Protein AF-A0A534QKH8-F1 (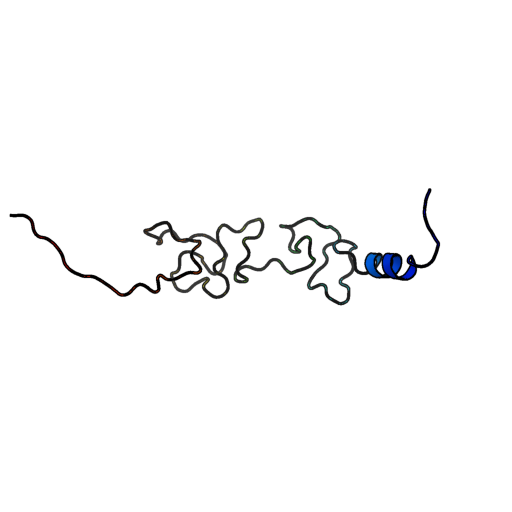afdb_monomer_lite)

Structure (mmCIF, N/CA/C/O backbone):
data_AF-A0A534QKH8-F1
#
_entry.id   AF-A0A534QKH8-F1
#
loop_
_atom_site.group_PDB
_atom_site.id
_atom_site.type_symbol
_atom_site.label_atom_id
_atom_site.label_alt_id
_atom_site.label_comp_id
_atom_site.label_asym_id
_atom_site.label_entity_id
_atom_site.label_seq_id
_atom_site.pdbx_PDB_ins_code
_atom_site.Cartn_x
_atom_site.Cartn_y
_atom_site.Cartn_z
_atom_site.occupancy
_atom_site.B_iso_or_equiv
_atom_site.auth_seq_id
_atom_site.auth_comp_id
_atom_site.auth_asym_id
_atom_site.auth_atom_id
_atom_site.pdbx_PDB_model_num
ATOM 1 N N . MET A 1 1 ? -41.585 6.839 13.388 1.00 53.72 1 MET A N 1
ATOM 2 C CA . MET A 1 1 ? -40.756 6.619 12.191 1.00 53.72 1 MET A CA 1
ATOM 3 C C . MET A 1 1 ? -39.367 6.202 12.656 1.00 53.72 1 MET A C 1
ATOM 5 O O . MET A 1 1 ? -38.507 7.052 12.781 1.00 53.72 1 MET A O 1
ATOM 9 N N . MET A 1 2 ? -39.218 4.932 13.021 1.00 49.41 2 MET A N 1
ATOM 10 C CA . MET A 1 2 ? -37.988 4.126 13.001 1.00 49.41 2 MET A CA 1
ATOM 11 C C . MET A 1 2 ? -38.546 2.696 12.894 1.00 49.41 2 MET A C 1
ATOM 13 O O . MET A 1 2 ? -39.307 2.318 13.792 1.00 49.41 2 MET A O 1
ATOM 17 N N . PRO A 1 3 ? -38.395 2.006 11.755 1.00 56.69 3 PRO A N 1
ATOM 18 C CA . PRO A 1 3 ? -39.125 0.773 11.491 1.00 56.69 3 PRO A CA 1
ATOM 19 C C . PRO A 1 3 ? -38.470 -0.437 12.206 1.00 56.69 3 PRO A C 1
ATOM 21 O O . PRO A 1 3 ? -37.274 -0.450 12.475 1.00 56.69 3 PRO A O 1
ATOM 24 N N . ASP A 1 4 ? -39.350 -1.334 12.660 1.00 53.22 4 ASP A N 1
ATOM 25 C CA . ASP A 1 4 ? -39.225 -2.768 12.994 1.00 53.22 4 ASP A CA 1
ATOM 26 C C . ASP A 1 4 ? -37.859 -3.492 13.148 1.00 53.22 4 ASP A C 1
ATOM 28 O O . ASP A 1 4 ? -37.349 -4.150 12.259 1.00 53.22 4 ASP A O 1
ATOM 32 N N . GLN A 1 5 ? -37.358 -3.537 14.381 1.00 53.50 5 GLN A N 1
ATOM 33 C CA . GLN A 1 5 ? -37.152 -4.720 15.254 1.00 53.50 5 GLN A CA 1
ATOM 34 C C . GLN A 1 5 ? -37.013 -6.178 14.694 1.00 53.50 5 GLN A C 1
ATOM 36 O O . GLN A 1 5 ? -37.407 -7.091 15.419 1.00 53.50 5 GLN A O 1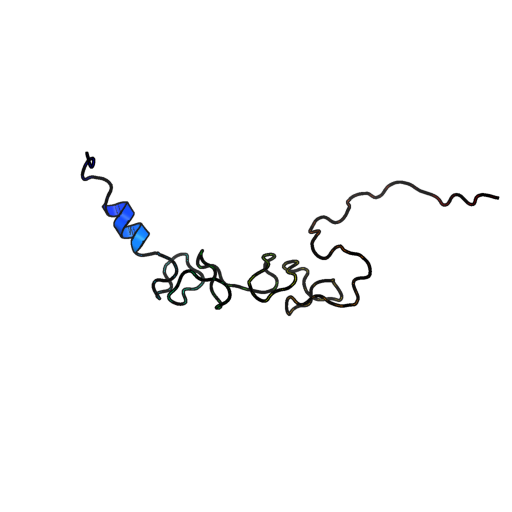
ATOM 41 N N . ILE A 1 6 ? -36.455 -6.459 13.501 1.00 59.75 6 ILE A N 1
ATOM 42 C CA . ILE A 1 6 ? -36.000 -7.825 13.095 1.00 59.75 6 ILE A CA 1
ATOM 43 C C . ILE A 1 6 ? -34.628 -7.899 12.362 1.00 59.75 6 ILE A C 1
ATOM 45 O O . ILE A 1 6 ? -34.106 -9.001 12.242 1.00 59.75 6 ILE A O 1
ATOM 49 N N . ASP A 1 7 ? -33.939 -6.804 12.008 1.00 55.34 7 ASP A N 1
ATOM 50 C CA . ASP A 1 7 ? -32.664 -6.888 11.238 1.00 55.34 7 ASP A CA 1
ATOM 51 C C . ASP A 1 7 ? -31.370 -6.504 12.010 1.00 55.34 7 ASP A C 1
ATOM 53 O O . ASP A 1 7 ? -30.315 -6.289 11.415 1.00 55.34 7 ASP A O 1
ATOM 57 N N . ASP A 1 8 ? -31.404 -6.439 13.347 1.00 60.44 8 ASP A N 1
ATOM 58 C CA . ASP A 1 8 ? -30.290 -5.895 14.161 1.00 60.44 8 ASP A CA 1
ATOM 59 C C . ASP A 1 8 ? -29.195 -6.923 14.538 1.00 60.44 8 ASP A C 1
ATOM 61 O O . ASP A 1 8 ? -28.084 -6.560 14.915 1.00 60.44 8 ASP A O 1
ATOM 65 N N . ILE A 1 9 ? -29.454 -8.233 14.407 1.00 59.47 9 ILE A N 1
ATOM 66 C CA . ILE A 1 9 ? -28.399 -9.249 14.620 1.00 59.47 9 ILE A CA 1
ATOM 67 C C . ILE A 1 9 ? -27.363 -9.177 13.494 1.00 59.47 9 ILE A C 1
ATOM 69 O O . ILE A 1 9 ? -26.175 -9.375 13.733 1.00 59.47 9 ILE A O 1
ATOM 73 N N . THR A 1 10 ? -27.784 -8.851 12.272 1.00 60.94 10 THR A N 1
ATOM 74 C CA . THR A 1 10 ? -26.867 -8.730 11.138 1.00 60.94 10 THR A CA 1
ATOM 75 C C . THR A 1 10 ? -26.004 -7.476 11.260 1.00 60.94 10 THR A C 1
ATOM 77 O O . THR A 1 10 ? -24.804 -7.586 11.050 1.00 60.94 10 THR A O 1
ATOM 80 N N . ALA A 1 11 ? -26.567 -6.341 11.699 1.00 56.25 11 ALA A N 1
ATOM 81 C CA . ALA A 1 11 ? -25.835 -5.088 11.911 1.00 56.25 11 ALA A CA 1
ATOM 82 C C . ALA A 1 11 ? -24.827 -5.157 13.075 1.00 56.25 11 ALA A C 1
ATOM 84 O O . ALA A 1 11 ? -23.724 -4.629 12.955 1.00 56.25 11 ALA A O 1
ATOM 85 N N . PHE A 1 12 ? -25.169 -5.845 14.172 1.00 55.94 12 PHE A N 1
ATOM 86 C CA . PHE A 1 12 ? -24.265 -6.043 15.312 1.00 55.94 12 PHE A CA 1
ATOM 87 C C . PHE A 1 12 ? -23.120 -7.020 15.000 1.00 55.94 12 PHE A C 1
ATOM 89 O O . PHE A 1 12 ? -22.024 -6.859 15.521 1.00 55.94 12 PHE A O 1
ATOM 96 N N . LEU A 1 13 ? -23.343 -8.010 14.127 1.00 56.75 13 LEU A N 1
ATOM 97 C CA . LEU A 1 13 ? -22.291 -8.928 13.672 1.00 56.75 13 LEU A CA 1
ATOM 98 C C . LEU A 1 13 ? -21.389 -8.301 12.596 1.00 56.75 13 LEU A C 1
ATOM 100 O O . LEU A 1 13 ? -20.188 -8.532 12.618 1.00 56.75 13 LEU A O 1
ATOM 104 N N . SER A 1 14 ? -21.927 -7.459 11.707 1.00 55.25 14 SER A N 1
ATOM 105 C CA . SER A 1 14 ? -21.124 -6.681 10.746 1.00 55.25 14 SER A CA 1
ATOM 106 C C . SER A 1 14 ? -20.398 -5.484 11.370 1.00 55.25 14 SER A C 1
ATOM 108 O O . SER A 1 14 ? -19.575 -4.866 10.710 1.00 55.25 14 SER A O 1
ATOM 110 N N . ALA A 1 15 ? -20.717 -5.134 12.618 1.00 56.06 15 ALA A N 1
ATOM 111 C CA . ALA A 1 15 ? -19.995 -4.129 13.395 1.00 56.06 15 ALA A CA 1
ATOM 112 C C . ALA A 1 15 ? -18.855 -4.720 14.245 1.00 56.06 15 ALA A C 1
ATOM 114 O O . ALA A 1 15 ? -18.113 -3.942 14.834 1.00 56.06 15 ALA A O 1
ATOM 115 N N . LEU A 1 16 ? -18.743 -6.056 14.340 1.00 60.41 16 LEU A N 1
ATOM 116 C CA . LEU A 1 16 ? -17.627 -6.729 15.018 1.00 60.41 16 LEU A CA 1
ATOM 117 C C . LEU A 1 16 ? -16.421 -6.880 14.088 1.00 60.41 16 LEU A C 1
ATOM 119 O O . LEU A 1 16 ? -15.332 -6.529 14.492 1.00 60.41 16 LEU A O 1
ATOM 123 N N . THR A 1 17 ? -16.638 -7.292 12.837 1.00 71.25 17 THR A N 1
ATOM 124 C CA . THR A 1 17 ? -15.603 -7.262 11.789 1.00 71.25 17 THR A CA 1
ATOM 125 C C . THR A 1 17 ? -15.616 -5.896 11.129 1.00 71.25 17 THR A C 1
ATOM 127 O O . THR A 1 17 ? -16.182 -5.702 10.049 1.00 71.25 17 THR A O 1
ATOM 130 N N . ARG A 1 18 ? -15.114 -4.911 11.866 1.00 85.38 18 ARG A N 1
ATOM 131 C CA . ARG A 1 18 ? -14.975 -3.544 11.392 1.00 85.38 18 ARG A CA 1
ATOM 132 C C . ARG A 1 18 ? -13.493 -3.225 11.352 1.00 85.38 18 ARG A C 1
ATOM 134 O O . ARG A 1 18 ? -12.881 -3.153 12.408 1.00 85.38 18 ARG A O 1
ATOM 141 N N . CYS A 1 19 ? -13.025 -2.860 10.165 1.00 89.69 19 CYS A N 1
ATOM 142 C CA . CYS A 1 19 ? -11.676 -2.364 9.999 1.00 89.69 19 CYS A CA 1
ATOM 143 C C . CYS A 1 19 ? -11.357 -1.208 10.958 1.00 89.69 19 CYS A C 1
ATOM 145 O O . CYS A 1 19 ? -12.200 -0.349 11.252 1.00 89.69 19 CYS A O 1
ATOM 147 N N . GLY A 1 20 ? -10.143 -1.221 11.489 1.00 91.88 20 GLY A N 1
ATOM 148 C CA . GLY A 1 20 ? -9.638 -0.207 12.391 1.00 91.88 20 GLY A CA 1
ATOM 149 C C . GLY A 1 20 ? -10.200 -0.290 13.807 1.00 91.88 20 GLY A C 1
ATOM 150 O O . GLY A 1 20 ? -10.326 0.748 14.465 1.00 91.88 20 GLY A O 1
ATOM 151 N N . ASP A 1 21 ? -10.594 -1.474 14.281 1.00 91.50 21 ASP A N 1
ATOM 152 C CA . ASP A 1 21 ? -11.032 -1.683 15.669 1.00 91.50 21 ASP A CA 1
ATOM 153 C C . ASP A 1 21 ? -9.902 -2.160 16.607 1.00 91.50 21 ASP A C 1
ATOM 155 O O . ASP A 1 21 ? -10.053 -2.170 17.836 1.00 91.50 21 ASP A O 1
ATOM 159 N N . GLY A 1 22 ? -8.736 -2.461 16.038 1.00 91.69 22 GLY A N 1
ATOM 160 C CA . GLY A 1 22 ? -7.532 -2.922 16.717 1.00 91.69 22 GLY A CA 1
ATOM 161 C C . GLY A 1 22 ? -7.426 -4.442 16.818 1.00 91.69 22 GLY A C 1
ATOM 162 O O . GLY A 1 22 ? -6.542 -4.931 17.535 1.00 91.69 22 GLY A O 1
ATOM 163 N N . VAL A 1 23 ? -8.312 -5.198 16.167 1.00 91.06 23 VAL A N 1
ATOM 164 C CA . VAL A 1 23 ? -8.366 -6.659 16.207 1.00 91.06 23 VAL A CA 1
ATOM 165 C C . VAL A 1 23 ? -8.478 -7.214 14.792 1.00 91.06 23 VAL A C 1
ATOM 167 O O . VAL A 1 23 ? -9.491 -7.061 14.140 1.00 91.06 23 VAL A O 1
ATOM 170 N N . VAL A 1 24 ? -7.465 -7.970 14.357 1.00 91.75 24 VAL A N 1
ATOM 171 C CA . VAL A 1 24 ? -7.524 -8.667 13.062 1.00 91.75 24 VAL A CA 1
ATOM 172 C C . VAL A 1 24 ? -8.578 -9.772 13.108 1.00 91.75 24 VAL A C 1
ATOM 174 O O . VAL A 1 24 ? -8.367 -10.823 13.731 1.00 91.75 24 VAL A O 1
ATOM 177 N N . ASP A 1 25 ? -9.689 -9.538 12.423 1.00 89.31 25 ASP A N 1
ATOM 178 C CA . ASP A 1 25 ? -10.851 -10.413 12.390 1.00 89.31 25 ASP A CA 1
ATOM 179 C C . ASP A 1 25 ? -10.849 -11.362 11.174 1.00 89.31 25 ASP A C 1
ATOM 181 O O . ASP A 1 25 ? -9.977 -11.337 10.300 1.00 89.31 25 ASP A O 1
ATOM 185 N N . HIS A 1 26 ? -11.825 -12.278 11.096 1.00 88.19 26 HIS A N 1
ATOM 186 C CA . HIS A 1 26 ? -11.891 -13.198 9.957 1.00 88.19 26 HIS A CA 1
ATOM 187 C C . HIS A 1 26 ? -12.253 -12.450 8.665 1.00 88.19 26 HIS A C 1
ATOM 189 O O . HIS A 1 26 ? -13.413 -12.127 8.426 1.00 88.19 26 HIS A O 1
ATOM 195 N N . GLY A 1 27 ? -11.290 -12.361 7.748 1.00 87.69 27 GLY A N 1
ATOM 196 C CA . GL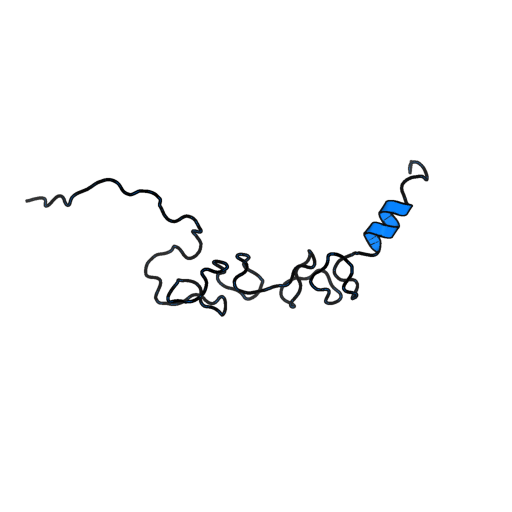Y A 1 27 ? -11.458 -11.730 6.434 1.00 87.69 27 GLY A CA 1
ATOM 197 C C . GLY A 1 27 ? -10.587 -10.493 6.251 1.00 87.69 27 GLY A C 1
ATOM 198 O O . GLY A 1 27 ? -10.412 -10.065 5.116 1.00 87.69 27 GLY A O 1
ATOM 199 N N . GLU A 1 28 ? -10.004 -9.989 7.335 1.00 93.12 28 GLU A N 1
ATOM 200 C CA . GLU A 1 28 ? -9.026 -8.909 7.325 1.00 93.12 28 GLU A CA 1
ATOM 201 C C . GLU A 1 28 ? -7.611 -9.476 7.159 1.00 93.12 28 GLU A C 1
ATOM 203 O O . GLU A 1 28 ? -7.276 -10.549 7.674 1.00 93.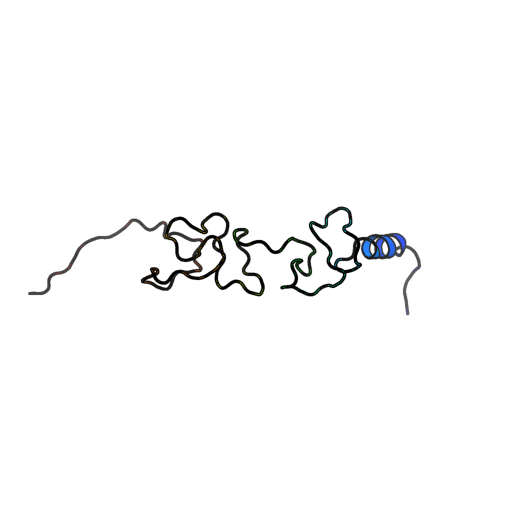12 28 GLU A O 1
ATOM 208 N N . GLU A 1 29 ? -6.766 -8.765 6.418 1.00 94.50 29 GLU A N 1
ATOM 209 C CA . GLU A 1 29 ? -5.342 -9.088 6.288 1.00 94.50 29 GLU A CA 1
ATOM 210 C C . GLU A 1 29 ? -4.494 -8.348 7.332 1.00 94.50 29 GLU A C 1
ATOM 212 O O . GLU A 1 29 ? -3.406 -8.811 7.692 1.00 94.50 29 GLU A O 1
ATOM 217 N N . CYS A 1 30 ? -4.998 -7.213 7.817 1.00 94.31 30 CYS A N 1
ATOM 218 C CA . CYS A 1 30 ? -4.420 -6.365 8.849 1.00 94.31 30 CYS A CA 1
ATOM 219 C C . CYS A 1 30 ? -5.517 -5.599 9.591 1.00 94.31 30 CYS A C 1
ATOM 221 O O . CYS A 1 30 ? -6.627 -5.486 9.092 1.00 94.31 30 CYS A O 1
ATOM 223 N N . ASP A 1 31 ? -5.168 -5.065 10.758 1.00 94.44 31 ASP A N 1
ATOM 224 C CA . ASP A 1 31 ? -5.918 -4.040 11.480 1.00 94.44 31 ASP A CA 1
ATOM 225 C C . ASP A 1 31 ? -4.908 -3.307 12.379 1.00 94.44 31 ASP A C 1
ATOM 227 O O . ASP A 1 31 ? -4.187 -3.945 13.160 1.00 94.44 31 ASP A O 1
ATOM 231 N N . ASP A 1 32 ? -4.787 -1.989 12.230 1.00 92.62 32 ASP A N 1
ATOM 232 C CA . ASP A 1 32 ? -3.865 -1.152 13.007 1.00 92.62 32 ASP A CA 1
ATOM 233 C C . ASP A 1 32 ? -4.573 -0.226 14.014 1.00 92.62 32 ASP A C 1
ATOM 235 O O . ASP A 1 32 ? -3.950 0.647 14.630 1.00 92.62 32 ASP A O 1
ATOM 239 N N . GLY A 1 33 ? -5.866 -0.457 14.250 1.00 93.50 33 GLY A N 1
ATOM 240 C CA . GLY A 1 33 ? -6.683 0.302 15.187 1.00 93.50 33 GLY A CA 1
ATOM 241 C C . GLY A 1 33 ? -7.262 1.595 14.627 1.00 93.50 33 GLY A C 1
ATOM 242 O O . GLY A 1 33 ? -7.753 2.413 15.417 1.00 93.50 33 GLY A O 1
ATOM 243 N N . ASN A 1 34 ? -7.200 1.812 13.308 1.00 92.38 34 ASN A N 1
ATOM 244 C CA . ASN A 1 34 ? -7.904 2.904 12.649 1.00 92.38 34 ASN A CA 1
ATOM 245 C C . ASN A 1 34 ? -8.211 2.630 11.156 1.00 92.38 34 ASN A C 1
ATOM 247 O O . ASN A 1 34 ? -7.793 1.625 10.609 1.00 92.38 34 ASN A O 1
ATOM 251 N N . ASP A 1 35 ? -8.997 3.507 10.515 1.00 89.94 35 ASP A N 1
ATOM 252 C CA . ASP A 1 35 ? -9.383 3.388 9.091 1.00 89.94 35 ASP A CA 1
ATOM 253 C C . ASP A 1 35 ? -8.520 4.269 8.161 1.00 89.94 35 ASP A C 1
ATOM 255 O O . ASP A 1 35 ? -8.934 4.585 7.038 1.00 89.94 35 ASP A O 1
ATOM 259 N N . ALA A 1 36 ? -7.389 4.799 8.640 1.00 92.25 36 ALA A N 1
ATOM 260 C CA . ALA A 1 36 ? -6.486 5.541 7.770 1.00 92.25 36 ALA A CA 1
ATOM 261 C C . ALA A 1 36 ? -5.776 4.584 6.808 1.00 92.25 36 ALA A C 1
ATOM 263 O O . ALA A 1 36 ? -5.922 3.373 6.858 1.00 92.25 36 ALA A O 1
ATOM 264 N N . SER A 1 37 ? -5.105 5.164 5.827 1.00 91.88 37 SER A N 1
ATOM 265 C CA . SER A 1 37 ? -4.215 4.431 4.935 1.00 91.88 37 SER A CA 1
ATOM 266 C C . SER A 1 37 ? -2.887 5.176 4.929 1.00 91.88 37 SER A C 1
ATOM 268 O O . SER A 1 37 ? -2.847 6.396 5.150 1.00 91.88 37 SER A O 1
ATOM 270 N N . GLY A 1 38 ? -1.804 4.468 4.651 1.00 90.06 38 GLY A N 1
ATOM 271 C CA . GLY A 1 38 ? -0.430 4.944 4.732 1.00 90.06 38 GLY A CA 1
ATOM 272 C C . GLY A 1 38 ? 0.265 4.631 6.053 1.00 90.06 38 GLY A C 1
ATOM 273 O O . GLY A 1 38 ? 1.365 5.137 6.289 1.00 90.06 38 GLY A O 1
ATOM 274 N N . ASP A 1 39 ? -0.365 3.855 6.930 1.00 90.88 39 ASP A N 1
ATOM 275 C CA . ASP A 1 39 ? 0.158 3.375 8.210 1.00 90.88 39 ASP A CA 1
ATOM 276 C C . ASP A 1 39 ? 0.367 1.853 8.260 1.00 90.88 39 ASP A C 1
ATOM 278 O O . ASP A 1 39 ? 0.802 1.317 9.283 1.00 90.88 39 ASP A O 1
ATOM 282 N N . GLY A 1 40 ? 0.224 1.179 7.118 1.00 90.94 40 GLY A N 1
ATOM 283 C CA . GLY A 1 40 ? 0.482 -0.246 6.942 1.00 90.94 40 GLY A CA 1
ATOM 284 C C . GLY A 1 40 ? -0.782 -1.086 6.788 1.00 90.94 40 GLY A C 1
ATOM 285 O O . GLY A 1 40 ? -0.665 -2.287 6.526 1.00 90.94 40 GLY A O 1
ATOM 286 N N . CYS A 1 41 ? -1.963 -0.485 6.924 1.00 95.81 41 CYS A N 1
ATOM 287 C CA . CYS A 1 41 ? -3.240 -1.127 6.668 1.00 95.81 41 CYS A CA 1
ATOM 288 C C . CYS A 1 41 ? -4.152 -0.191 5.876 1.00 95.81 41 CYS A C 1
ATOM 290 O O . CYS A 1 41 ? -4.253 0.993 6.174 1.00 95.81 41 CYS A O 1
ATOM 292 N N . ARG A 1 42 ? -4.808 -0.705 4.834 1.00 94.69 42 ARG A N 1
ATOM 293 C CA . ARG A 1 42 ? -5.778 0.089 4.076 1.00 94.69 42 ARG A CA 1
ATOM 294 C C . ARG A 1 42 ? -7.077 0.224 4.861 1.00 94.69 42 ARG A C 1
ATOM 296 O O . ARG A 1 42 ? -7.422 -0.626 5.673 1.00 94.69 42 ARG A O 1
ATOM 303 N N . SER A 1 43 ? -7.888 1.215 4.493 1.00 92.56 43 SER A N 1
ATOM 304 C CA . SER A 1 43 ? -9.241 1.404 5.053 1.00 92.56 43 SER A CA 1
ATOM 305 C C . SER A 1 43 ? -10.224 0.245 4.794 1.00 92.56 43 SER A C 1
ATOM 307 O O . SER A 1 43 ? -11.325 0.230 5.341 1.00 92.56 43 SER A O 1
ATOM 309 N N . ASP A 1 44 ? -9.859 -0.707 3.931 1.00 91.31 44 ASP A N 1
ATOM 310 C CA . ASP A 1 44 ? -10.602 -1.946 3.681 1.00 91.31 44 ASP A CA 1
ATOM 311 C C . ASP A 1 44 ? -9.960 -3.179 4.346 1.00 91.31 44 ASP A C 1
ATOM 313 O O . ASP A 1 44 ? -10.359 -4.309 4.062 1.00 91.31 44 ASP A O 1
ATOM 317 N N . CYS A 1 45 ? -8.990 -2.957 5.239 1.00 93.38 45 CYS A N 1
ATOM 318 C CA . CYS A 1 45 ? -8.244 -3.967 5.982 1.00 93.38 45 CYS A CA 1
ATOM 319 C C . CYS A 1 45 ? -7.470 -4.963 5.113 1.00 93.38 45 CYS A C 1
ATOM 321 O O . CYS A 1 45 ? -7.181 -6.095 5.520 1.00 93.38 45 CYS A O 1
ATOM 323 N N . THR A 1 46 ? -7.094 -4.524 3.912 1.00 94.94 46 THR A N 1
ATOM 324 C CA . THR A 1 46 ? -6.063 -5.180 3.111 1.00 94.94 46 THR A CA 1
ATOM 325 C C . THR A 1 46 ? -4.689 -4.605 3.432 1.00 94.94 46 THR A C 1
ATOM 327 O O . THR A 1 46 ? -4.545 -3.450 3.841 1.00 94.94 46 THR A O 1
ATOM 330 N N . LEU A 1 47 ? -3.656 -5.429 3.275 1.00 95.00 47 LEU A N 1
ATOM 331 C CA . LEU A 1 47 ? -2.290 -5.003 3.573 1.00 95.00 47 LEU A CA 1
ATOM 332 C C . LEU A 1 47 ? -1.748 -4.080 2.486 1.00 95.00 47 LEU A C 1
ATOM 334 O O . LEU A 1 47 ? -1.778 -4.424 1.308 1.00 95.00 47 LEU A O 1
ATOM 338 N N . GLU A 1 48 ? -1.144 -2.976 2.913 1.00 94.81 48 GLU A N 1
ATOM 339 C CA . GLU A 1 48 ? -0.406 -2.073 2.029 1.00 94.81 48 GLU A CA 1
ATOM 340 C C 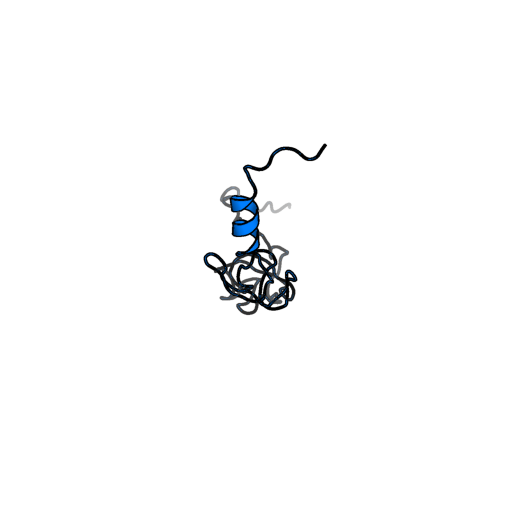. GLU A 1 48 ? 0.921 -2.722 1.631 1.00 94.81 48 GLU A C 1
ATOM 342 O O . GLU A 1 48 ? 1.754 -3.066 2.484 1.00 94.81 48 GLU A O 1
ATOM 347 N N . ARG A 1 49 ? 1.100 -2.982 0.334 1.00 93.88 49 ARG A N 1
ATOM 348 C CA . ARG A 1 49 ? 2.231 -3.762 -0.174 1.00 93.88 49 ARG A CA 1
ATOM 349 C C . ARG A 1 49 ? 2.631 -3.321 -1.569 1.00 93.88 49 ARG A C 1
ATOM 351 O O . ARG A 1 49 ? 1.966 -3.663 -2.537 1.00 93.88 49 ARG A O 1
ATOM 358 N N . CYS A 1 50 ? 3.854 -2.818 -1.660 1.00 92.69 50 CYS A N 1
ATOM 359 C CA . CYS A 1 50 ? 4.496 -2.631 -2.945 1.00 92.69 50 CYS A CA 1
ATOM 360 C C . CYS A 1 50 ? 4.522 -3.918 -3.786 1.00 92.69 50 CYS A C 1
ATOM 362 O O . CYS A 1 50 ? 5.047 -4.958 -3.364 1.00 92.69 50 CYS A O 1
ATOM 364 N N . GLY A 1 51 ? 4.025 -3.816 -5.013 1.00 91.81 51 GLY A N 1
ATOM 365 C CA . GLY A 1 51 ? 3.934 -4.893 -5.989 1.00 91.81 51 GLY A CA 1
ATOM 366 C C . GLY A 1 51 ? 2.594 -5.611 -6.017 1.00 91.81 51 GLY A C 1
ATOM 367 O O . GLY A 1 51 ? 2.517 -6.695 -6.608 1.00 91.81 51 GLY A O 1
ATOM 368 N N . ASP A 1 52 ? 1.542 -5.039 -5.436 1.00 92.62 52 ASP A N 1
ATOM 369 C CA . ASP A 1 52 ? 0.180 -5.572 -5.534 1.00 92.62 52 ASP A CA 1
ATOM 370 C C . ASP A 1 52 ? -0.698 -4.864 -6.586 1.00 92.62 52 ASP A C 1
ATOM 372 O O . ASP A 1 52 ? -1.795 -5.333 -6.902 1.00 92.62 52 ASP A O 1
ATOM 376 N N . GLY A 1 53 ? -0.163 -3.824 -7.231 1.00 90.56 53 GLY A N 1
ATOM 377 C CA . GLY A 1 53 ? -0.796 -3.088 -8.322 1.00 90.56 53 GLY A CA 1
ATOM 378 C C . GLY A 1 53 ? -1.692 -1.947 -7.854 1.00 90.56 53 GLY A C 1
ATOM 379 O O . GLY A 1 53 ? -2.439 -1.394 -8.667 1.00 90.56 53 GLY A O 1
ATOM 380 N N . ILE A 1 54 ? -1.649 -1.607 -6.568 1.00 91.25 54 ILE A N 1
ATOM 381 C CA . ILE A 1 54 ? -2.357 -0.478 -5.974 1.00 91.25 54 ILE A CA 1
ATOM 382 C C . ILE A 1 54 ? -1.304 0.518 -5.496 1.00 91.25 54 ILE A C 1
ATOM 384 O O . ILE A 1 54 ? -0.342 0.137 -4.859 1.00 91.25 54 ILE A O 1
ATOM 388 N N . ILE A 1 55 ? -1.481 1.801 -5.817 1.00 91.56 55 ILE A N 1
ATOM 389 C CA . ILE A 1 55 ? -0.559 2.848 -5.360 1.00 91.56 55 ILE A CA 1
ATOM 390 C C . ILE A 1 55 ? -1.016 3.327 -3.983 1.00 91.56 55 ILE A C 1
ATOM 392 O O . ILE A 1 55 ? -1.970 4.109 -3.886 1.00 91.56 55 ILE A O 1
ATOM 396 N N . ASP A 1 56 ? -0.319 2.883 -2.944 1.00 93.62 56 ASP A N 1
ATOM 397 C CA . ASP A 1 56 ? -0.577 3.255 -1.556 1.00 93.62 56 ASP A CA 1
ATOM 398 C C . ASP A 1 56 ? 0.099 4.576 -1.153 1.00 93.62 56 ASP A C 1
ATOM 400 O O . ASP A 1 56 ? 1.001 5.088 -1.835 1.00 93.62 56 ASP A O 1
ATOM 404 N N . PRO A 1 57 ? -0.312 5.193 -0.029 1.00 93.56 57 PRO A N 1
ATOM 405 C CA . PRO A 1 57 ? 0.341 6.401 0.449 1.00 93.56 57 PRO A CA 1
ATOM 406 C C . PRO A 1 57 ? 1.831 6.166 0.743 1.00 93.56 57 PRO A C 1
ATOM 408 O O . PRO A 1 57 ? 2.211 5.355 1.579 1.00 93.56 57 PRO A O 1
ATOM 411 N N . GLY A 1 58 ? 2.689 6.938 0.072 1.00 90.25 58 GLY A N 1
ATOM 412 C CA . GLY A 1 58 ? 4.148 6.796 0.154 1.00 90.25 58 GLY A CA 1
ATOM 413 C C . GLY A 1 58 ? 4.769 6.127 -1.072 1.00 90.25 58 GLY A C 1
ATOM 414 O O . GLY A 1 58 ? 5.979 6.246 -1.277 1.00 90.25 58 GLY A O 1
ATOM 415 N N . GLU A 1 59 ? 3.953 5.524 -1.930 1.00 92.00 59 GLU A N 1
ATOM 416 C CA . GLU A 1 59 ? 4.370 4.958 -3.205 1.00 92.00 59 GLU A CA 1
ATOM 417 C C . GLU A 1 59 ? 4.264 5.993 -4.331 1.00 92.00 59 GLU A C 1
ATOM 419 O O . GLU A 1 59 ? 3.471 6.936 -4.297 1.00 92.00 59 GLU A O 1
ATOM 424 N N . THR A 1 60 ? 5.117 5.849 -5.343 1.00 90.81 60 THR A N 1
ATOM 425 C CA . THR A 1 60 ? 5.124 6.737 -6.526 1.00 90.81 60 THR A CA 1
ATOM 426 C C . THR A 1 60 ? 4.688 6.027 -7.804 1.00 90.81 60 THR A C 1
ATOM 428 O O . THR A 1 60 ? 4.510 6.679 -8.834 1.00 90.81 60 THR A O 1
ATOM 431 N N . CYS A 1 61 ? 4.574 4.704 -7.732 1.00 87.94 61 CYS A N 1
ATOM 432 C CA . CYS A 1 61 ? 4.175 3.770 -8.771 1.00 87.94 61 CYS A CA 1
ATOM 433 C C . CYS A 1 61 ? 3.868 2.426 -8.096 1.00 87.94 61 CYS A C 1
ATOM 435 O O . CYS A 1 61 ? 4.434 2.154 -7.040 1.00 87.94 61 CYS A O 1
ATOM 437 N N . ASP A 1 62 ? 3.049 1.591 -8.731 1.00 89.25 62 ASP A N 1
ATOM 438 C CA . ASP A 1 62 ? 2.912 0.173 -8.397 1.00 89.25 62 ASP A CA 1
ATOM 439 C C . ASP A 1 62 ? 2.398 -0.572 -9.642 1.00 89.25 62 ASP A C 1
ATOM 441 O O . ASP A 1 62 ? 1.225 -0.482 -10.004 1.00 89.25 62 ASP A O 1
ATOM 445 N N . ASP A 1 63 ? 3.294 -1.277 -10.340 1.00 86.50 63 ASP A N 1
ATOM 446 C CA . ASP A 1 63 ? 2.956 -2.066 -11.533 1.00 86.50 63 ASP A CA 1
ATOM 447 C C . ASP A 1 63 ? 2.587 -3.523 -11.167 1.00 86.50 63 ASP A C 1
ATOM 449 O O . ASP A 1 63 ? 2.586 -4.431 -12.012 1.00 86.50 63 ASP A O 1
ATOM 453 N N . GLY A 1 64 ? 2.308 -3.783 -9.892 1.00 88.94 64 GLY A N 1
ATOM 454 C CA . GLY A 1 64 ? 2.084 -5.108 -9.350 1.00 88.94 64 GLY A CA 1
ATOM 455 C C . GLY A 1 64 ? 3.351 -5.957 -9.374 1.00 88.94 64 GLY A C 1
ATOM 456 O O . GLY A 1 64 ? 4.479 -5.485 -9.217 1.00 88.94 64 GLY A O 1
ATOM 457 N N . ALA A 1 65 ? 3.184 -7.243 -9.679 1.00 86.81 65 ALA A N 1
ATOM 458 C CA . ALA A 1 65 ? 4.299 -8.180 -9.822 1.00 86.81 65 ALA A CA 1
ATOM 459 C C . ALA A 1 65 ? 5.308 -7.796 -10.929 1.00 86.81 65 ALA A C 1
ATOM 461 O O . ALA A 1 65 ? 6.327 -8.469 -11.085 1.00 86.81 65 ALA A O 1
ATOM 462 N N . ALA A 1 66 ? 5.017 -6.767 -11.733 1.00 81.56 66 ALA A N 1
ATOM 463 C CA . ALA A 1 66 ? 5.938 -6.236 -12.728 1.00 81.56 66 ALA A CA 1
ATOM 464 C C . ALA A 1 66 ? 6.971 -5.250 -12.152 1.00 81.56 66 ALA A C 1
ATOM 466 O O . ALA A 1 66 ? 7.854 -4.837 -12.906 1.00 81.56 66 ALA A O 1
ATOM 467 N N . ASN A 1 67 ? 6.911 -4.914 -10.860 1.00 83.56 67 ASN A N 1
ATOM 468 C CA . ASN A 1 67 ? 7.958 -4.152 -10.181 1.00 83.56 67 ASN A CA 1
ATOM 469 C C . ASN A 1 67 ? 9.334 -4.847 -10.303 1.00 83.56 67 ASN A C 1
ATOM 471 O O . ASN A 1 67 ? 9.439 -6.069 -10.453 1.00 83.56 67 ASN A O 1
ATOM 475 N N . GLY A 1 68 ? 10.403 -4.046 -10.309 1.00 74.12 68 GLY A N 1
ATOM 476 C CA . GLY A 1 68 ? 11.775 -4.542 -10.448 1.00 74.12 68 GLY A CA 1
ATOM 477 C C . GLY A 1 68 ? 12.139 -4.998 -11.864 1.00 74.12 68 GLY A C 1
ATOM 478 O O . GLY A 1 68 ? 11.369 -4.908 -12.813 1.00 74.12 68 GLY A O 1
ATOM 479 N N . SER A 1 69 ? 13.374 -5.474 -12.053 1.00 66.19 69 SER A N 1
ATOM 480 C CA . SER A 1 69 ? 13.911 -5.909 -13.365 1.00 66.19 69 SER A CA 1
ATOM 481 C C . SER A 1 69 ? 14.090 -4.804 -14.426 1.00 66.19 69 SER A C 1
ATOM 483 O O . SER A 1 69 ? 13.951 -5.059 -15.621 1.00 66.19 69 SER A O 1
ATOM 485 N N . GLY A 1 70 ? 14.432 -3.577 -14.015 1.00 62.06 70 GLY A N 1
ATOM 486 C CA . GLY A 1 70 ? 14.717 -2.474 -14.949 1.00 62.06 70 GLY A CA 1
ATOM 487 C C . GLY A 1 70 ? 13.475 -1.813 -15.559 1.00 62.06 70 GLY A C 1
ATOM 488 O O . GLY A 1 70 ? 13.587 -1.157 -16.592 1.00 62.06 70 GLY A O 1
ATOM 489 N N . ARG A 1 71 ? 12.304 -1.995 -14.934 1.00 70.31 71 ARG A N 1
ATOM 490 C CA . ARG A 1 71 ? 11.053 -1.293 -15.260 1.00 70.31 71 ARG A CA 1
ATOM 491 C C . ARG A 1 71 ? 10.968 0.100 -14.622 1.00 70.31 71 ARG A C 1
ATOM 493 O O . ARG A 1 71 ? 11.873 0.518 -13.897 1.00 70.31 71 ARG A O 1
ATOM 500 N N . CYS A 1 72 ? 9.865 0.799 -14.908 1.00 79.31 72 CYS A N 1
ATOM 501 C CA . CYS A 1 72 ? 9.567 2.131 -14.379 1.00 79.31 72 CYS A CA 1
ATOM 502 C C . CYS A 1 72 ? 9.278 2.155 -12.893 1.00 79.31 72 CYS A C 1
ATOM 504 O O . CYS A 1 72 ? 9.626 3.145 -12.246 1.00 79.31 72 CYS A O 1
ATOM 506 N N . CYS A 1 73 ? 8.748 1.060 -12.358 1.00 86.19 73 CYS A N 1
ATOM 507 C CA . CYS A 1 73 ? 8.580 0.891 -10.935 1.00 86.19 73 CYS A CA 1
ATOM 508 C C . CYS A 1 73 ? 9.604 -0.088 -10.351 1.00 86.19 73 CYS A C 1
ATOM 510 O O . CYS A 1 73 ? 9.776 -1.213 -10.829 1.00 86.19 73 CYS A O 1
ATOM 512 N N . SER A 1 74 ? 10.348 0.366 -9.341 1.00 87.69 74 SER A N 1
ATOM 513 C CA . SER A 1 74 ? 11.287 -0.479 -8.595 1.00 87.69 74 SER A CA 1
ATOM 514 C C . SER A 1 74 ? 10.560 -1.396 -7.608 1.00 87.69 74 SER A C 1
ATOM 516 O O . SER A 1 74 ? 9.409 -1.154 -7.265 1.00 87.69 74 SER A O 1
ATOM 518 N N . ASP A 1 75 ? 11.265 -2.390 -7.063 1.00 89.94 75 ASP A N 1
ATOM 519 C CA . ASP A 1 75 ? 10.760 -3.261 -5.980 1.00 89.94 75 ASP A CA 1
ATOM 520 C C . ASP A 1 75 ? 10.483 -2.512 -4.659 1.00 89.94 75 ASP A C 1
ATOM 522 O O . ASP A 1 75 ? 10.091 -3.114 -3.664 1.00 89.94 75 ASP A O 1
ATOM 526 N N . LEU A 1 76 ? 10.746 -1.202 -4.629 1.00 90.31 76 LEU A N 1
ATOM 527 C CA . LEU A 1 76 ? 10.468 -0.303 -3.512 1.00 90.31 76 LEU A CA 1
ATOM 528 C C . LEU A 1 76 ? 9.357 0.706 -3.846 1.00 90.31 76 LEU A C 1
ATOM 530 O O . LEU A 1 76 ? 9.219 1.697 -3.136 1.00 90.31 76 LEU A O 1
ATOM 534 N N . CYS A 1 77 ? 8.636 0.516 -4.957 1.00 90.56 77 CYS A N 1
ATOM 535 C CA . CYS A 1 77 ? 7.554 1.390 -5.428 1.00 90.56 77 CYS A CA 1
ATOM 536 C C . CYS A 1 77 ? 7.980 2.852 -5.617 1.00 90.56 77 CYS A C 1
ATOM 538 O O . CYS A 1 77 ? 7.221 3.826 -5.534 1.00 90.56 77 CYS A O 1
ATOM 540 N N . GLN A 1 78 ? 9.266 2.991 -5.929 1.00 89.56 78 GLN A N 1
ATOM 541 C CA . GLN A 1 78 ? 9.894 4.227 -6.345 1.00 89.56 78 GLN A CA 1
ATOM 542 C C . GLN A 1 78 ? 10.092 4.202 -7.851 1.00 89.56 78 GLN A C 1
ATOM 544 O O . GLN A 1 78 ? 10.583 3.209 -8.405 1.00 89.56 78 GLN A O 1
ATOM 549 N N . ARG A 1 79 ? 9.754 5.316 -8.497 1.00 84.00 79 ARG A N 1
ATOM 550 C CA . ARG A 1 79 ? 10.076 5.553 -9.900 1.00 84.00 79 ARG A CA 1
ATOM 551 C C . ARG A 1 79 ? 11.578 5.442 -10.138 1.00 84.00 79 ARG A C 1
ATOM 553 O O . ARG A 1 79 ? 12.373 6.019 -9.398 1.00 84.00 79 ARG A O 1
ATOM 560 N N . ASN A 1 80 ? 11.950 4.761 -11.214 1.00 78.12 80 ASN A N 1
ATOM 561 C CA . ASN A 1 80 ? 13.325 4.726 -11.697 1.00 78.12 80 ASN A CA 1
ATOM 562 C C . ASN A 1 80 ? 13.544 5.758 -12.821 1.00 78.12 80 ASN A C 1
ATOM 564 O O . ASN A 1 80 ? 12.687 5.938 -13.688 1.00 78.12 80 ASN A O 1
ATOM 568 N N . ASP A 1 81 ? 14.711 6.405 -12.832 1.00 67.56 81 ASP A N 1
ATOM 569 C CA . ASP A 1 81 ? 15.077 7.468 -13.783 1.00 67.56 81 ASP A CA 1
ATOM 570 C C . ASP A 1 81 ? 15.352 6.952 -15.208 1.00 67.56 81 ASP A C 1
ATOM 572 O O . ASP A 1 81 ? 15.489 7.741 -16.139 1.00 67.56 81 ASP A O 1
ATOM 576 N N . THR A 1 82 ? 15.418 5.632 -15.414 1.00 63.72 82 THR A N 1
ATOM 577 C CA . THR A 1 82 ? 15.630 5.022 -16.740 1.00 63.72 82 THR A CA 1
ATOM 578 C C . THR A 1 82 ? 14.365 4.931 -17.597 1.00 63.72 82 THR A C 1
ATOM 580 O O . THR A 1 82 ? 14.399 4.319 -18.663 1.00 63.72 82 THR A O 1
ATOM 583 N N . CYS A 1 83 ? 13.243 5.507 -17.160 1.00 64.25 83 CYS A N 1
ATOM 584 C CA . CYS A 1 83 ? 12.027 5.550 -17.967 1.00 64.25 83 CYS A CA 1
ATOM 585 C C . CYS A 1 83 ? 12.009 6.761 -18.886 1.00 64.25 83 CYS A C 1
ATOM 587 O O . CYS A 1 83 ? 11.599 7.854 -18.512 1.00 64.25 83 CYS A O 1
ATOM 589 N N . GLU A 1 84 ? 12.469 6.535 -20.115 1.00 55.47 84 GLU A N 1
ATOM 590 C CA . GLU A 1 84 ? 12.578 7.552 -21.162 1.00 55.47 84 GLU A CA 1
ATOM 591 C C . GLU A 1 84 ? 11.258 7.893 -21.878 1.00 55.47 84 GLU A C 1
ATOM 593 O O . GLU A 1 84 ? 11.271 8.684 -22.817 1.00 55.47 84 GLU A O 1
ATOM 598 N N . SER A 1 85 ? 10.105 7.385 -21.435 1.00 57.41 85 SER A N 1
ATOM 599 C CA . SER A 1 85 ? 8.810 7.869 -21.934 1.00 57.41 85 SER A CA 1
ATOM 600 C C . SER A 1 85 ? 7.657 7.467 -21.017 1.00 57.41 85 SER A C 1
ATOM 602 O O . SER A 1 85 ? 7.275 6.305 -21.018 1.00 57.41 85 SER A O 1
ATOM 604 N N . ASP A 1 86 ? 7.160 8.421 -20.224 1.00 52.53 86 ASP A N 1
ATOM 605 C CA . ASP A 1 86 ? 5.779 8.678 -19.752 1.00 52.53 86 ASP A CA 1
ATOM 606 C C . ASP A 1 86 ? 4.784 7.540 -19.393 1.00 52.53 86 ASP A C 1
ATOM 608 O O . ASP A 1 86 ? 3.649 7.826 -19.018 1.00 52.53 86 ASP A O 1
ATOM 612 N N . GLU A 1 87 ? 5.156 6.265 -19.404 1.00 60.59 87 GLU A N 1
ATOM 613 C CA . GLU A 1 87 ? 4.241 5.130 -19.231 1.00 60.59 87 GLU A CA 1
ATOM 614 C C . GLU A 1 87 ? 4.560 4.356 -17.952 1.00 60.59 87 GLU A C 1
ATOM 616 O O . GLU A 1 87 ? 4.804 3.155 -17.956 1.00 60.59 87 GLU A O 1
ATOM 621 N N . CYS A 1 88 ? 4.518 5.060 -16.822 1.00 56.78 88 CYS A N 1
ATOM 622 C CA . CYS A 1 88 ? 4.588 4.450 -15.492 1.00 56.78 88 CYS A CA 1
ATOM 623 C C . CYS A 1 88 ? 3.220 3.921 -14.996 1.00 56.78 88 CYS A C 1
ATOM 625 O O . CYS A 1 88 ? 3.047 3.762 -13.796 1.00 56.78 88 CYS A O 1
ATOM 627 N N . HIS A 1 89 ? 2.230 3.729 -15.886 1.00 57.69 89 HIS A N 1
ATOM 628 C CA . HIS A 1 89 ? 0.853 3.352 -15.505 1.00 57.69 89 HIS A CA 1
ATOM 629 C C . HIS A 1 89 ? 0.087 2.472 -16.507 1.00 57.69 89 HIS A C 1
ATOM 631 O O . HIS A 1 89 ? -1.118 2.277 -16.346 1.00 57.69 89 HIS A O 1
ATOM 637 N N . SER A 1 90 ? 0.715 1.926 -17.548 1.00 53.59 90 SER A N 1
ATOM 638 C CA . SER A 1 90 ? -0.039 1.141 -18.532 1.00 53.59 90 SER A CA 1
ATOM 639 C C . SER A 1 90 ? 0.205 -0.349 -18.346 1.00 53.59 90 SER A C 1
ATOM 641 O O . SER A 1 90 ? 1.011 -0.966 -19.037 1.00 53.59 90 SER A O 1
ATOM 643 N N . SER A 1 91 ? -0.629 -0.960 -17.507 1.00 54.59 91 SER A N 1
ATOM 644 C CA . SER A 1 91 ? -0.962 -2.393 -17.527 1.00 54.59 91 SER A CA 1
ATOM 645 C C . SER A 1 91 ? -1.633 -2.856 -18.840 1.00 54.59 91 SER A C 1
ATOM 647 O O . SER A 1 91 ? -2.206 -3.941 -18.919 1.00 54.59 91 SER A O 1
ATOM 649 N N . ALA A 1 92 ? -1.507 -2.084 -19.919 1.00 47.78 92 ALA A N 1
ATOM 650 C CA . ALA A 1 92 ? -1.833 -2.474 -21.275 1.00 47.78 92 ALA A CA 1
ATOM 651 C C . ALA A 1 92 ? -0.589 -2.270 -22.143 1.00 47.78 92 ALA A C 1
ATOM 653 O O . ALA A 1 92 ? -0.325 -1.175 -22.634 1.00 47.78 92 ALA A O 1
ATOM 654 N N . GLY A 1 93 ? 0.178 -3.340 -22.358 1.00 49.16 93 GLY A N 1
ATOM 655 C CA . GLY A 1 93 ? 1.063 -3.365 -23.517 1.00 49.16 93 GLY A CA 1
ATOM 656 C C . GLY A 1 93 ? 0.217 -3.156 -24.781 1.00 49.16 93 GLY A C 1
ATOM 657 O O . GLY A 1 93 ? -0.869 -3.740 -24.871 1.00 49.16 93 GLY A O 1
ATOM 658 N N . PRO A 1 94 ? 0.663 -2.360 -25.766 1.00 46.28 94 PRO A N 1
ATOM 659 C CA . PRO A 1 94 ? -0.034 -2.296 -27.032 1.00 46.28 94 PRO A CA 1
ATOM 660 C C . PRO A 1 94 ? 0.136 -3.652 -27.718 1.00 46.28 94 PRO A C 1
ATOM 662 O O . PRO A 1 94 ? 1.179 -3.978 -28.285 1.00 46.28 94 PRO A O 1
ATOM 665 N N . THR A 1 95 ? -0.920 -4.459 -27.701 1.00 49.19 95 THR A N 1
ATOM 666 C CA . THR A 1 95 ? -1.180 -5.419 -28.769 1.00 49.19 95 THR A CA 1
ATOM 667 C C . THR A 1 95 ? -1.483 -4.647 -30.051 1.00 49.19 95 THR A C 1
ATOM 669 O O . THR A 1 95 ? -2.608 -4.696 -30.521 1.00 49.19 95 THR A O 1
ATOM 672 N N . GLU A 1 96 ? -0.504 -3.942 -30.618 1.00 45.56 96 GLU A N 1
ATOM 673 C CA . GLU A 1 96 ? -0.547 -3.442 -31.994 1.00 45.56 96 GLU A CA 1
ATOM 674 C C . GLU A 1 96 ? 0.819 -3.668 -32.649 1.00 45.56 96 GLU A C 1
ATOM 676 O O . GLU A 1 96 ? 1.678 -2.797 -32.742 1.00 45.56 96 GLU A O 1
ATOM 681 N N . MET A 1 97 ? 1.024 -4.897 -33.127 1.00 53.28 97 MET A N 1
ATOM 682 C CA . MET A 1 97 ? 1.889 -5.106 -34.281 1.00 53.28 97 MET A CA 1
ATOM 683 C C . MET A 1 97 ? 1.086 -4.782 -35.545 1.00 53.28 97 MET A C 1
ATOM 685 O O . MET A 1 97 ? 0.332 -5.643 -35.994 1.00 53.28 97 MET A O 1
ATOM 689 N N . ALA A 1 98 ? 1.268 -3.594 -36.138 1.00 50.56 98 ALA A N 1
ATOM 690 C CA . ALA A 1 98 ? 1.079 -3.360 -37.579 1.00 50.56 98 ALA A CA 1
ATOM 691 C C . ALA A 1 98 ? 1.590 -1.976 -38.049 1.00 50.56 98 ALA A C 1
ATOM 693 O O . ALA A 1 98 ? 1.183 -0.954 -37.515 1.00 50.56 98 ALA A O 1
ATOM 694 N N . GLY A 1 99 ? 2.388 -1.966 -39.129 1.00 44.38 99 GLY A N 1
ATOM 695 C CA . GLY A 1 99 ? 2.487 -0.852 -40.096 1.00 44.38 99 GLY A CA 1
ATOM 696 C C . GLY A 1 99 ? 3.612 0.165 -39.852 1.00 44.38 99 GLY A C 1
ATOM 697 O O . GLY A 1 99 ? 3.422 1.163 -39.181 1.00 44.38 99 GLY A O 1
ATOM 698 N N . GLU A 1 100 ? 4.871 -0.095 -40.200 1.00 61.28 100 GLU A N 1
ATOM 699 C CA . GLU A 1 100 ? 5.497 -0.040 -41.534 1.00 61.28 100 GLU A CA 1
ATOM 700 C C . GLU A 1 100 ? 5.940 1.357 -42.043 1.00 61.28 100 GLU A C 1
ATOM 702 O O . GLU A 1 100 ? 5.156 2.191 -42.474 1.00 61.28 100 GLU A O 1
ATOM 707 N N . ARG A 1 101 ? 7.277 1.481 -42.098 1.00 64.50 101 ARG A N 1
ATOM 708 C CA . ARG A 1 101 ? 8.124 2.183 -43.084 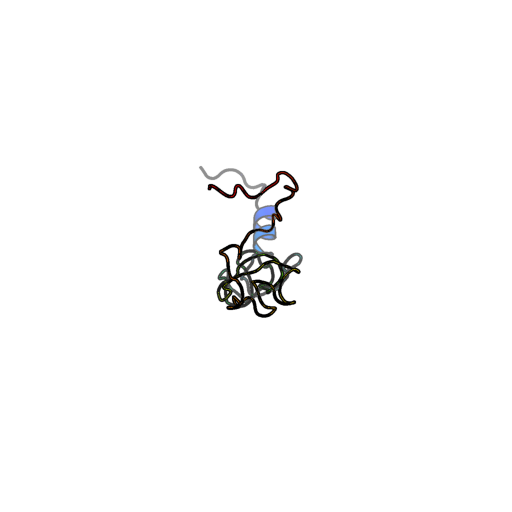1.00 64.50 101 ARG A CA 1
ATOM 709 C C . ARG A 1 101 ? 8.293 3.706 -42.997 1.00 64.50 101 ARG A C 1
ATOM 711 O O . ARG A 1 101 ? 7.423 4.503 -43.320 1.00 64.50 101 ARG A O 1
ATOM 718 N N . SER A 1 102 ? 9.552 4.057 -42.721 1.00 65.56 102 SER A N 1
ATOM 719 C CA . SER A 1 102 ? 10.205 5.334 -42.994 1.00 65.56 102 SER A CA 1
ATOM 720 C C . SER A 1 102 ? 9.859 5.891 -44.375 1.00 65.56 102 SER A C 1
ATOM 722 O O . SER A 1 102 ? 10.136 5.259 -45.396 1.00 65.56 102 SER A O 1
ATOM 724 N N . ILE A 1 103 ? 9.348 7.118 -44.395 1.00 68.94 103 ILE A N 1
ATOM 725 C CA . ILE A 1 103 ? 9.405 8.002 -45.554 1.00 68.94 103 ILE A CA 1
ATOM 726 C C . ILE A 1 103 ? 10.668 8.860 -45.399 1.00 68.94 103 ILE A C 1
ATOM 728 O O . ILE A 1 103 ? 10.785 9.663 -44.475 1.00 68.94 103 ILE A O 1
ATOM 732 N N . ILE A 1 104 ? 11.643 8.628 -46.279 1.00 65.75 104 ILE A N 1
ATOM 733 C CA . ILE A 1 104 ? 12.670 9.615 -46.622 1.00 65.75 104 ILE A CA 1
ATOM 734 C C . ILE A 1 104 ? 11.976 10.572 -47.593 1.00 65.75 104 ILE A C 1
ATOM 736 O O . ILE A 1 104 ? 11.447 10.114 -48.605 1.00 65.75 104 ILE A O 1
ATOM 740 N N . ILE A 1 105 ? 11.926 11.860 -47.263 1.00 68.75 105 ILE A N 1
ATOM 741 C CA . ILE A 1 105 ? 11.544 12.912 -48.212 1.00 68.75 105 ILE A CA 1
ATOM 742 C C . ILE A 1 105 ? 12.853 13.519 -48.729 1.00 68.75 105 ILE A C 1
ATOM 744 O O . ILE A 1 105 ? 13.739 13.788 -47.915 1.00 68.75 105 ILE A O 1
ATOM 748 N N . ASP A 1 106 ? 12.945 13.624 -50.058 1.00 61.84 106 ASP A N 1
ATOM 749 C CA . ASP A 1 106 ? 14.091 14.020 -50.899 1.00 61.84 106 ASP A CA 1
ATOM 750 C C . ASP A 1 106 ? 14.956 15.196 -50.405 1.00 61.84 106 ASP A C 1
ATOM 752 O O . ASP A 1 106 ? 14.396 16.228 -49.963 1.00 61.84 106 ASP A O 1
#

Secondary structure (DSSP, 8-state):
----TTSHHHHHHHTTS-TTSSS--BTBS---SSS-SSSSB-TTSPBP-TTSS---TT-S---GGG-SSSSSB-TTSPBPTT--SS-SS-----------------

Sequence (106 aa):
MMPDQIDDITAFLSALTRCGDGVVDHGEECDDGNDASGDGCRSDCTLERCGDGIIDPGETCDDGAANGSGRCCSDLCQRNDTCESDECHSSAGPTEMAGERSIIID

Radius of gyration: 22.76 Å; chains: 1; bounding box: 56×27×68 Å

Foldseek 3Di:
DDDDDDCVVVVVVVVVPAALCCDQDPPAPDHNNHLDWPPQAHNVRHGDAAQCQDATPPAPAHNHVPAPPQDQHHNVNDGDPSPPDDPSDDPDDPPDDDDDDDDDDD

pLDDT: mean 76.14, std 16.93, range [44.38, 95.81]